Protein AF-A0A1Y4JRJ2-F1 (afdb_monomer)

Foldseek 3Di:
DPPVPVVVDPPPDDDCLQQPPPDPVSLCVNCVPPPDDDHHHPDLLVVLVVVLVVLVVQCVVQVVVVHDDDDDDDDDPSCVSNVVVNVVVVVVD

Radius of gyration: 19.23 Å; Cα contacts (8 Å, |Δi|>4): 37; chains: 1; bounding box: 41×47×44 Å

Sequence (93 aa):
MRTNLSSQISLNRVSTRYYKPENTIDRSVLTRFEKIPTNIYETVDEGVKCIADKVIRKIQERQHDGKFCTLALGTGASLRPLYAELVRRHKEE

Secondary structure (DSSP, 8-state):
-----GGG--TT---GGGT--SSHHHHHHHTSS-SS-----SSHHHHHHHHHHHHHHHHHHHHHTT---------SGGGHHHHHHHHHHHHH-

Structure (mmCIF, N/CA/C/O backbone):
data_AF-A0A1Y4JRJ2-F1
#
_entry.id   AF-A0A1Y4JRJ2-F1
#
loop_
_atom_site.group_PDB
_atom_site.id
_atom_site.type_symbol
_atom_site.label_atom_id
_atom_site.label_alt_id
_atom_site.label_comp_id
_atom_site.label_asym_id
_atom_site.label_entity_id
_atom_site.label_seq_id
_atom_site.pdbx_PDB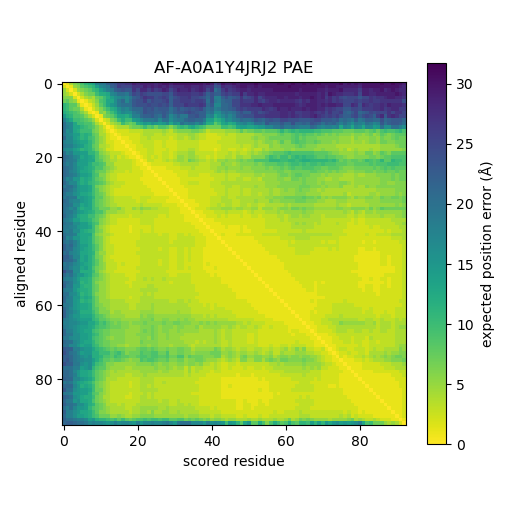_ins_code
_atom_site.Cartn_x
_atom_site.Cartn_y
_atom_site.Cartn_z
_atom_site.occupancy
_atom_site.B_iso_or_equiv
_atom_site.auth_seq_id
_atom_site.auth_comp_id
_atom_site.auth_asym_id
_atom_site.auth_atom_id
_atom_site.pdbx_PDB_model_num
ATOM 1 N N . MET A 1 1 ? 29.602 -34.902 -24.028 1.00 49.03 1 MET A N 1
ATOM 2 C CA . MET A 1 1 ? 29.696 -33.504 -23.556 1.00 49.03 1 MET A CA 1
ATOM 3 C C . MET A 1 1 ? 28.278 -33.031 -23.243 1.00 49.03 1 MET A C 1
ATOM 5 O O . MET A 1 1 ? 27.468 -32.974 -24.155 1.00 49.03 1 MET A O 1
ATOM 9 N N . ARG A 1 2 ? 27.911 -32.848 -21.964 1.00 46.12 2 ARG A N 1
ATOM 10 C CA . ARG A 1 2 ? 26.554 -32.409 -21.580 1.00 46.12 2 ARG A CA 1
ATOM 11 C C . ARG A 1 2 ? 26.446 -30.898 -21.816 1.00 46.12 2 ARG A C 1
ATOM 13 O O . ARG A 1 2 ? 27.025 -30.128 -21.065 1.00 46.12 2 ARG A O 1
ATOM 20 N N . THR A 1 3 ? 25.734 -30.492 -22.862 1.00 56.47 3 THR A N 1
ATOM 21 C CA . THR A 1 3 ? 25.585 -29.096 -23.319 1.00 56.47 3 THR A CA 1
ATOM 22 C C . THR A 1 3 ? 24.344 -28.387 -22.763 1.00 56.47 3 THR A C 1
ATOM 24 O O . THR A 1 3 ? 23.942 -27.354 -23.286 1.00 56.47 3 THR A O 1
ATOM 27 N N . ASN A 1 4 ? 23.725 -28.890 -21.689 1.00 54.34 4 ASN A N 1
ATOM 28 C CA . ASN A 1 4 ? 22.518 -28.279 -21.117 1.00 54.34 4 ASN A CA 1
ATOM 29 C C . ASN A 1 4 ? 22.842 -27.276 -19.992 1.00 54.34 4 ASN A C 1
ATOM 31 O O . ASN A 1 4 ? 22.416 -27.434 -18.851 1.00 54.34 4 ASN A O 1
ATOM 35 N N . LEU A 1 5 ? 23.647 -26.259 -20.310 1.00 58.28 5 LEU A N 1
ATOM 36 C CA . LEU A 1 5 ? 23.873 -25.106 -19.422 1.00 58.28 5 LEU A CA 1
ATOM 37 C C . LEU A 1 5 ? 22.669 -24.151 -19.415 1.00 58.28 5 LEU A C 1
ATOM 39 O O . LEU A 1 5 ? 22.437 -23.456 -18.430 1.00 58.28 5 LEU A O 1
ATOM 43 N N . SER A 1 6 ? 21.858 -24.157 -20.476 1.00 57.50 6 SER A N 1
ATOM 44 C CA . SER A 1 6 ? 20.651 -23.334 -20.599 1.00 57.50 6 SER A CA 1
ATOM 45 C C . SER A 1 6 ? 19.597 -23.641 -19.531 1.00 57.50 6 SER A C 1
ATOM 47 O O . SER A 1 6 ? 18.933 -22.720 -19.073 1.00 57.50 6 SER A O 1
ATOM 49 N N . SER A 1 7 ? 19.466 -24.894 -19.071 1.00 57.56 7 SER A N 1
ATOM 50 C CA . SER A 1 7 ? 18.530 -25.245 -17.990 1.00 57.56 7 SER A CA 1
ATOM 51 C C . SER A 1 7 ? 18.982 -24.781 -16.600 1.00 57.56 7 SER A C 1
ATOM 53 O O . SER A 1 7 ? 18.19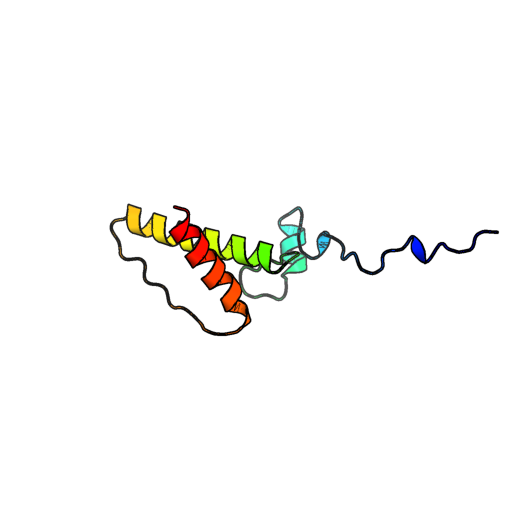6 -24.850 -15.660 1.00 57.56 7 SER A O 1
ATOM 55 N N . GLN A 1 8 ? 20.238 -24.343 -16.447 1.00 56.66 8 GLN A N 1
ATOM 56 C CA . GLN A 1 8 ? 20.781 -23.839 -15.178 1.00 56.66 8 GLN A CA 1
ATOM 57 C C . GLN A 1 8 ? 20.721 -22.308 -15.071 1.00 56.66 8 GLN A C 1
ATOM 59 O O . GLN A 1 8 ? 20.898 -21.762 -13.983 1.00 56.66 8 GLN A O 1
ATOM 64 N N . ILE A 1 9 ? 20.433 -21.604 -16.170 1.00 61.41 9 ILE A N 1
ATOM 65 C CA . ILE A 1 9 ? 20.284 -20.148 -16.180 1.00 61.41 9 ILE A CA 1
ATOM 66 C C . ILE A 1 9 ? 18.789 -19.826 -16.143 1.00 61.41 9 ILE A C 1
ATOM 68 O O . ILE A 1 9 ? 18.113 -19.746 -17.166 1.00 61.41 9 ILE A O 1
ATOM 72 N N . SER A 1 10 ? 18.256 -19.632 -14.937 1.00 56.94 10 SER A N 1
ATOM 73 C CA . SER A 1 10 ? 16.929 -19.043 -14.747 1.00 56.94 10 SER A CA 1
ATOM 74 C C . SER A 1 10 ? 16.959 -17.577 -15.205 1.00 56.94 10 SER A C 1
ATOM 76 O O . SER A 1 10 ? 17.277 -16.682 -14.420 1.00 56.94 10 SER A O 1
ATOM 78 N N . LEU A 1 11 ? 16.574 -17.320 -16.457 1.00 63.53 11 LEU A N 1
ATOM 79 C CA . LEU A 1 11 ? 16.382 -15.971 -17.019 1.00 63.53 11 LEU A CA 1
ATOM 80 C C . LEU A 1 11 ? 15.246 -15.172 -16.345 1.00 63.53 11 LEU A C 1
ATOM 82 O O . LEU A 1 11 ? 15.053 -14.002 -16.653 1.00 63.53 11 LEU A O 1
ATOM 86 N N . ASN A 1 12 ? 14.517 -15.777 -15.404 1.00 67.06 12 ASN A N 1
ATOM 87 C CA . ASN A 1 12 ? 13.372 -15.165 -14.728 1.00 67.06 12 ASN A CA 1
ATOM 88 C C . ASN A 1 12 ? 13.726 -14.433 -13.424 1.00 67.06 12 ASN A C 1
ATOM 90 O O . ASN A 1 12 ? 12.836 -13.885 -12.778 1.00 67.06 12 ASN A O 1
ATOM 94 N N . ARG A 1 13 ? 14.995 -14.433 -12.992 1.00 76.06 13 ARG A N 1
ATOM 95 C CA . ARG A 1 13 ? 15.373 -13.835 -11.705 1.00 76.06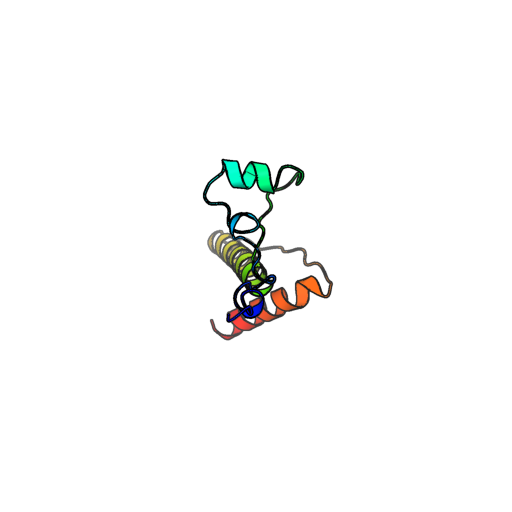 13 ARG A CA 1
ATOM 96 C C . ARG A 1 13 ? 15.892 -12.413 -11.894 1.00 76.06 13 ARG A C 1
ATOM 98 O O . ARG A 1 13 ? 17.046 -12.204 -12.263 1.00 76.06 13 ARG A O 1
ATOM 105 N N . VAL A 1 14 ? 15.037 -11.434 -11.609 1.00 83.56 14 VAL A N 1
ATOM 106 C CA . VAL A 1 14 ? 15.432 -10.022 -11.535 1.00 83.56 14 VAL A CA 1
ATOM 107 C C . VAL A 1 14 ? 16.366 -9.832 -10.335 1.00 83.56 14 VAL A C 1
ATOM 109 O O . VAL A 1 14 ? 16.121 -10.362 -9.254 1.00 83.56 14 VAL A O 1
ATOM 112 N N . SER A 1 15 ? 17.467 -9.101 -10.523 1.00 88.50 15 SER A N 1
ATOM 113 C CA . SER A 1 15 ? 18.402 -8.800 -9.432 1.00 88.50 15 SER A CA 1
ATOM 114 C C . SER A 1 15 ? 17.735 -7.931 -8.361 1.00 88.50 15 SER A C 1
ATOM 116 O O . SER A 1 15 ? 17.060 -6.952 -8.683 1.00 88.50 15 SER A O 1
ATOM 118 N N . THR A 1 16 ? 17.991 -8.238 -7.089 1.00 89.81 16 THR A N 1
ATOM 119 C CA . THR A 1 16 ? 17.454 -7.505 -5.930 1.00 89.81 16 THR A CA 1
ATOM 120 C C . THR A 1 16 ? 17.785 -6.018 -5.951 1.00 89.81 16 THR A C 1
ATOM 122 O O . THR A 1 16 ? 16.987 -5.223 -5.469 1.00 89.81 16 THR A O 1
ATOM 125 N N . ARG A 1 17 ? 18.889 -5.607 -6.590 1.00 89.75 17 ARG A N 1
ATOM 126 C CA . ARG A 1 17 ? 19.289 -4.193 -6.717 1.00 89.75 17 ARG A CA 1
ATOM 127 C C . ARG A 1 17 ? 18.216 -3.282 -7.329 1.00 89.75 17 ARG A C 1
ATOM 129 O O . ARG A 1 17 ? 18.271 -2.074 -7.148 1.00 89.75 17 ARG A O 1
ATOM 136 N N . TYR A 1 18 ? 17.265 -3.850 -8.074 1.00 89.31 18 TYR A N 1
ATOM 137 C CA . TYR A 1 18 ? 16.200 -3.099 -8.743 1.00 89.31 18 TYR A CA 1
ATOM 138 C C . TYR A 1 18 ? 14.977 -2.826 -7.862 1.00 89.31 18 TYR A C 1
ATOM 140 O O . TYR A 1 18 ? 14.115 -2.051 -8.260 1.00 89.31 18 TYR A O 1
ATOM 148 N N . TYR A 1 19 ? 14.879 -3.455 -6.691 1.00 91.25 19 TYR A N 1
ATOM 149 C CA . TYR A 1 19 ? 13.721 -3.301 -5.803 1.00 91.25 19 TYR A CA 1
ATOM 150 C C . TYR A 1 19 ? 14.067 -3.324 -4.306 1.00 91.25 19 TYR A C 1
ATOM 152 O O . TYR A 1 19 ? 13.242 -2.968 -3.478 1.00 91.25 19 TYR A O 1
ATOM 160 N N . LYS A 1 20 ? 15.297 -3.681 -3.932 1.00 89.69 20 LYS A N 1
ATOM 161 C CA . LYS A 1 20 ? 15.811 -3.694 -2.556 1.00 89.69 20 LYS A CA 1
ATOM 162 C C . LYS A 1 20 ? 17.184 -3.004 -2.522 1.00 89.69 20 LYS A C 1
ATOM 164 O O . LYS A 1 20 ? 18.200 -3.694 -2.482 1.00 89.69 20 LYS A O 1
ATOM 169 N N . PRO A 1 21 ? 17.239 -1.660 -2.609 1.00 90.88 21 PRO A N 1
ATOM 170 C CA . PRO A 1 21 ? 18.497 -0.928 -2.480 1.00 90.88 21 PRO A CA 1
ATOM 171 C C . PRO A 1 21 ? 19.053 -1.073 -1.055 1.00 90.88 21 PRO A C 1
ATOM 173 O O . PRO A 1 21 ? 18.303 -0.956 -0.086 1.00 90.88 21 PRO A O 1
ATOM 176 N N . GLU A 1 22 ? 20.360 -1.307 -0.922 1.00 89.56 22 GLU A N 1
ATOM 177 C CA . GLU A 1 22 ? 21.006 -1.549 0.381 1.00 89.56 22 GLU A CA 1
ATOM 178 C C . GLU A 1 22 ? 21.252 -0.256 1.167 1.00 89.56 22 GLU A C 1
ATOM 180 O O . GLU A 1 22 ? 21.319 -0.263 2.396 1.00 89.56 22 GLU A O 1
ATOM 185 N N . ASN A 1 23 ? 21.373 0.871 0.465 1.00 91.50 23 ASN A N 1
ATOM 186 C CA . ASN A 1 23 ? 21.660 2.168 1.062 1.00 91.50 23 ASN A CA 1
ATOM 187 C C . ASN A 1 23 ? 20.882 3.308 0.380 1.00 91.50 23 ASN A C 1
ATOM 189 O O . ASN A 1 23 ? 20.168 3.139 -0.614 1.00 91.50 23 ASN A O 1
ATOM 193 N N . THR A 1 24 ? 21.007 4.505 0.953 1.00 89.56 24 THR A N 1
ATOM 194 C CA . THR A 1 24 ? 20.311 5.714 0.494 1.00 89.56 24 THR A CA 1
ATOM 195 C C . THR A 1 24 ? 20.796 6.210 -0.867 1.00 89.56 24 THR A C 1
ATOM 197 O O . THR A 1 24 ? 19.998 6.777 -1.615 1.00 89.56 24 THR A O 1
ATOM 200 N N . ILE A 1 25 ? 22.066 5.981 -1.211 1.00 92.12 25 ILE A N 1
ATOM 201 C CA . ILE A 1 25 ? 22.648 6.380 -2.496 1.00 92.12 25 ILE A CA 1
ATOM 202 C C . ILE A 1 25 ? 22.068 5.519 -3.616 1.00 92.12 25 ILE A C 1
ATOM 204 O O . ILE A 1 25 ? 21.545 6.060 -4.588 1.00 92.12 25 ILE A O 1
ATOM 208 N N . ASP A 1 26 ? 22.054 4.198 -3.442 1.00 92.50 26 ASP A N 1
ATOM 209 C CA . ASP A 1 26 ? 21.477 3.257 -4.404 1.00 92.50 26 ASP A CA 1
ATOM 210 C C . ASP A 1 26 ? 20.000 3.545 -4.646 1.00 92.50 26 ASP A C 1
ATOM 212 O O . ASP A 1 26 ? 19.543 3.576 -5.789 1.00 92.50 26 ASP A O 1
ATOM 216 N N . ARG A 1 27 ? 19.253 3.836 -3.574 1.00 91.88 27 ARG A N 1
ATOM 217 C CA . ARG A 1 27 ? 17.852 4.238 -3.689 1.00 91.88 27 ARG A CA 1
ATOM 218 C C . ARG A 1 27 ? 17.697 5.531 -4.486 1.00 91.88 27 ARG A C 1
ATOM 220 O O . ARG A 1 27 ? 16.832 5.590 -5.350 1.00 91.88 27 ARG A O 1
ATOM 227 N N . SER A 1 28 ? 18.531 6.537 -4.220 1.00 91.25 28 SER A N 1
ATOM 228 C CA . SER A 1 28 ? 18.514 7.811 -4.949 1.00 91.25 28 SER A CA 1
ATOM 229 C C . SER A 1 28 ? 18.781 7.610 -6.442 1.00 91.25 28 SER A C 1
ATOM 231 O O . SER A 1 28 ? 18.075 8.157 -7.281 1.00 91.25 28 SER A O 1
ATOM 233 N N . VAL A 1 29 ? 19.751 6.761 -6.788 1.00 93.56 29 VAL A N 1
A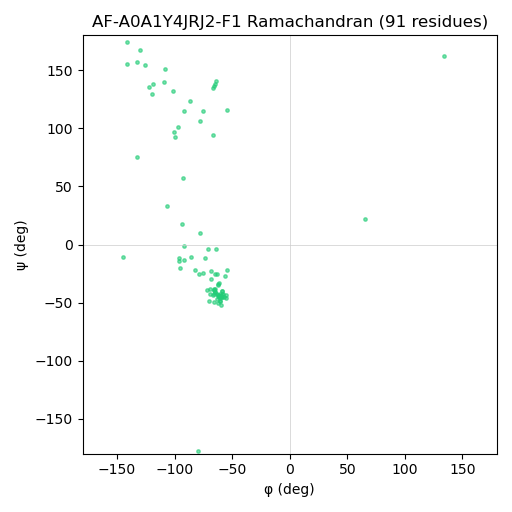TOM 234 C CA . VAL A 1 29 ? 20.069 6.412 -8.179 1.00 93.56 29 VAL A CA 1
ATOM 235 C C . VAL A 1 29 ? 18.924 5.637 -8.842 1.00 93.56 29 VAL A C 1
ATOM 237 O O . VAL A 1 29 ? 18.639 5.857 -10.024 1.00 93.56 29 VAL A O 1
ATOM 240 N N . LEU A 1 30 ? 18.275 4.735 -8.104 1.00 94.44 30 LEU A N 1
ATOM 241 C CA . LEU A 1 30 ? 17.166 3.917 -8.591 1.00 94.44 30 LEU A CA 1
ATOM 242 C C . LEU A 1 30 ? 15.907 4.752 -8.842 1.00 94.44 30 LEU A C 1
ATOM 244 O O . LEU A 1 30 ? 15.283 4.581 -9.882 1.00 94.44 30 LEU A O 1
ATOM 248 N N . THR A 1 31 ? 15.578 5.674 -7.934 1.00 95.25 31 THR A N 1
ATOM 249 C CA . THR A 1 31 ? 14.367 6.504 -8.002 1.00 95.25 31 THR A CA 1
ATOM 250 C C . THR A 1 31 ? 14.666 7.961 -8.378 1.00 95.25 31 THR A C 1
ATOM 252 O O . THR A 1 31 ? 14.047 8.890 -7.857 1.00 95.25 31 THR A O 1
ATOM 255 N N . ARG A 1 32 ? 15.685 8.189 -9.217 1.00 94.69 32 ARG A N 1
ATOM 256 C CA . ARG A 1 32 ? 16.198 9.540 -9.512 1.00 94.69 32 ARG A CA 1
ATOM 257 C C . ARG A 1 32 ? 15.224 10.411 -10.307 1.00 94.69 32 ARG A C 1
ATOM 259 O O . ARG A 1 32 ? 15.374 11.630 -10.333 1.00 94.69 32 ARG A O 1
ATOM 266 N N . PHE A 1 33 ? 14.293 9.789 -11.029 1.00 95.81 33 PHE A N 1
ATOM 267 C CA . PHE A 1 33 ? 13.353 10.485 -11.912 1.00 95.81 33 PHE A CA 1
ATOM 268 C C . PHE A 1 33 ? 12.017 10.766 -11.216 1.00 95.81 33 PHE A C 1
ATOM 270 O O . PHE A 1 33 ? 11.264 11.656 -11.617 1.00 95.81 33 PHE A O 1
ATOM 277 N N . GLU A 1 34 ? 11.735 10.031 -10.152 1.00 95.44 34 GLU A N 1
ATOM 278 C CA . GLU A 1 34 ? 10.559 10.138 -9.325 1.00 95.44 34 GLU A CA 1
ATOM 279 C C . GLU A 1 34 ? 10.677 11.373 -8.436 1.00 95.44 34 GLU A C 1
ATOM 281 O O . GLU A 1 34 ? 11.506 11.468 -7.536 1.00 95.44 34 GLU A O 1
ATOM 286 N N . LYS A 1 35 ? 9.790 12.342 -8.660 1.00 94.06 35 LYS A N 1
ATOM 287 C CA . LYS A 1 35 ? 9.758 13.604 -7.904 1.00 94.06 35 LYS A CA 1
ATOM 288 C C . LYS A 1 35 ? 9.126 13.467 -6.511 1.00 94.06 35 LYS A C 1
ATOM 290 O O . LYS A 1 35 ? 8.824 14.471 -5.873 1.00 94.06 35 LYS A O 1
ATOM 295 N N . ILE A 1 36 ? 8.881 12.238 -6.063 1.00 93.56 36 ILE A N 1
ATOM 296 C CA . ILE A 1 36 ? 8.242 11.894 -4.792 1.00 93.56 36 ILE A CA 1
ATOM 297 C C . ILE A 1 36 ? 8.922 10.663 -4.178 1.00 93.56 36 ILE A C 1
ATOM 299 O O . ILE A 1 36 ? 9.472 9.841 -4.920 1.00 93.56 36 ILE A O 1
ATOM 303 N N . PRO A 1 37 ? 8.860 10.482 -2.842 1.00 91.00 37 PRO A N 1
ATOM 304 C CA . PRO A 1 37 ? 9.389 9.288 -2.196 1.00 91.00 37 PRO A CA 1
ATOM 305 C C . PRO A 1 37 ? 8.798 8.018 -2.809 1.00 91.00 37 PRO A C 1
ATOM 307 O O . PRO A 1 37 ? 7.601 7.759 -2.693 1.00 91.00 37 PRO A O 1
ATOM 310 N N . THR A 1 38 ? 9.657 7.217 -3.434 1.00 93.38 38 THR A N 1
ATOM 311 C CA . THR A 1 38 ? 9.251 6.009 -4.153 1.00 93.38 38 THR A CA 1
ATOM 312 C C . THR A 1 38 ? 9.910 4.788 -3.525 1.00 93.38 38 THR A C 1
ATOM 314 O O . THR A 1 38 ? 11.071 4.829 -3.106 1.00 93.38 38 THR A O 1
ATOM 317 N N . ASN A 1 39 ? 9.127 3.721 -3.394 1.00 92.06 39 ASN A N 1
ATOM 318 C CA . ASN A 1 39 ? 9.572 2.399 -2.978 1.00 92.06 39 ASN A CA 1
ATOM 319 C C . ASN A 1 39 ? 9.184 1.419 -4.083 1.00 92.06 39 ASN A C 1
ATOM 321 O O . ASN A 1 39 ? 8.057 1.474 -4.575 1.00 92.06 39 ASN A O 1
ATOM 325 N N . ILE A 1 40 ? 10.101 0.528 -4.438 1.00 93.38 40 ILE A N 1
ATOM 326 C CA . ILE A 1 40 ? 9.866 -0.549 -5.397 1.00 93.38 40 ILE A CA 1
ATOM 327 C C . ILE A 1 40 ? 9.835 -1.845 -4.587 1.00 93.38 40 ILE A C 1
ATOM 329 O O . ILE A 1 40 ? 10.593 -1.982 -3.634 1.00 93.38 40 ILE A O 1
ATOM 333 N N . TYR A 1 41 ? 8.932 -2.759 -4.927 1.00 93.50 41 TYR A N 1
ATOM 334 C CA . TYR A 1 41 ? 8.766 -4.036 -4.234 1.00 93.50 41 TYR A CA 1
ATOM 335 C C . TYR A 1 41 ? 8.862 -5.177 -5.236 1.00 93.50 41 TYR A C 1
ATOM 337 O O . TYR A 1 41 ? 8.583 -4.993 -6.421 1.00 93.50 41 TYR A O 1
ATOM 345 N N . GLU A 1 42 ? 9.253 -6.353 -4.755 1.00 93.00 42 GLU A N 1
ATOM 346 C CA . GLU A 1 42 ? 9.419 -7.540 -5.595 1.00 93.00 42 GLU A CA 1
ATOM 347 C C . GLU A 1 42 ? 8.077 -8.058 -6.108 1.00 93.00 42 GLU A C 1
ATOM 349 O O . GLU A 1 42 ? 7.949 -8.513 -7.243 1.00 93.00 42 GLU A O 1
ATOM 354 N N . THR A 1 43 ? 7.067 -7.987 -5.243 1.00 93.44 43 THR A N 1
ATOM 355 C CA . THR A 1 43 ? 5.731 -8.508 -5.506 1.00 93.44 43 THR A CA 1
ATOM 356 C C . THR A 1 43 ? 4.667 -7.489 -5.132 1.00 93.44 43 THR A C 1
ATOM 358 O O . THR A 1 43 ? 4.866 -6.613 -4.287 1.00 93.44 43 THR A O 1
ATOM 361 N N . VAL A 1 44 ? 3.493 -7.642 -5.745 1.00 94.69 44 VAL A N 1
ATOM 362 C CA . VAL A 1 44 ? 2.307 -6.851 -5.398 1.00 94.69 44 VAL A CA 1
ATOM 363 C C . VAL A 1 44 ? 1.938 -7.045 -3.926 1.00 94.69 44 VAL A C 1
ATOM 365 O O . VAL A 1 44 ? 1.611 -6.071 -3.260 1.00 94.69 44 VAL A O 1
ATOM 368 N N . ASP A 1 45 ? 2.033 -8.273 -3.412 1.00 96.12 45 ASP A N 1
ATOM 369 C CA . ASP A 1 45 ? 1.706 -8.604 -2.020 1.00 96.12 45 ASP A CA 1
ATOM 370 C C . ASP A 1 45 ? 2.599 -7.856 -1.016 1.00 96.12 45 ASP A C 1
ATOM 372 O O . ASP A 1 45 ? 2.099 -7.250 -0.069 1.00 96.12 45 ASP A O 1
ATOM 376 N N . GLU A 1 46 ? 3.912 -7.808 -1.266 1.00 96.00 46 GLU A N 1
ATOM 377 C CA . GLU A 1 46 ? 4.861 -7.055 -0.436 1.00 96.00 46 GLU A CA 1
ATOM 378 C C . GLU A 1 46 ? 4.523 -5.553 -0.419 1.00 96.00 46 GLU A C 1
ATOM 380 O O . GLU A 1 46 ? 4.450 -4.932 0.647 1.00 96.00 46 GLU A O 1
ATOM 385 N N . GLY A 1 47 ? 4.245 -4.972 -1.592 1.00 96.31 47 GLY A N 1
ATOM 386 C CA . GLY A 1 47 ? 3.846 -3.569 -1.702 1.00 96.31 47 GLY A CA 1
ATOM 387 C C . GLY A 1 47 ? 2.517 -3.272 -1.003 1.00 96.31 47 GLY A C 1
ATOM 388 O O . GLY A 1 47 ? 2.400 -2.280 -0.283 1.00 96.31 47 GLY A O 1
ATOM 389 N N . VAL A 1 48 ? 1.531 -4.156 -1.163 1.00 97.62 48 VAL A N 1
ATOM 390 C CA . VAL A 1 48 ? 0.213 -4.063 -0.521 1.00 97.62 48 VAL A CA 1
ATOM 391 C C . VAL A 1 48 ? 0.338 -4.084 0.995 1.00 97.62 48 VAL A C 1
ATOM 393 O O . VAL A 1 48 ? -0.212 -3.199 1.651 1.00 97.62 48 VAL A O 1
ATOM 396 N N . LYS A 1 49 ? 1.103 -5.029 1.552 1.00 97.38 49 LYS A N 1
ATOM 397 C CA . LYS A 1 49 ? 1.343 -5.120 2.997 1.00 97.38 49 LYS A CA 1
ATOM 398 C C . LYS A 1 49 ? 1.979 -3.845 3.535 1.00 97.38 49 LYS A C 1
ATOM 400 O O . LYS A 1 49 ? 1.483 -3.300 4.515 1.00 97.38 49 LYS A O 1
ATOM 405 N N . CYS A 1 50 ? 2.987 -3.304 2.847 1.00 97.12 50 CYS A N 1
ATOM 406 C CA . CYS A 1 50 ? 3.633 -2.067 3.283 1.00 97.12 50 CYS A CA 1
ATOM 407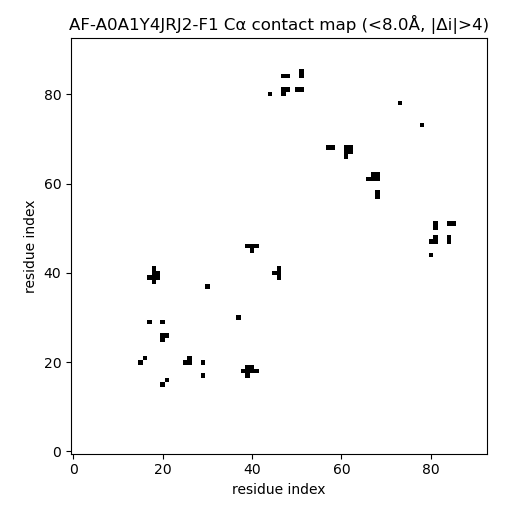 C C . CYS A 1 50 ? 2.686 -0.852 3.248 1.00 97.12 50 CYS A C 1
ATOM 409 O O . CYS A 1 50 ? 2.732 0.002 4.137 1.00 97.12 50 CYS A O 1
ATOM 411 N N . ILE A 1 51 ? 1.817 -0.748 2.236 1.00 96.38 51 ILE A N 1
ATOM 412 C CA . ILE A 1 51 ? 0.808 0.320 2.190 1.00 96.38 51 ILE A CA 1
ATOM 413 C C . ILE A 1 51 ? -0.219 0.128 3.314 1.00 96.38 51 ILE A C 1
ATOM 415 O O . ILE A 1 51 ? -0.546 1.100 3.997 1.00 96.38 51 ILE A O 1
ATOM 419 N N . ALA A 1 52 ? -0.685 -1.102 3.547 1.00 97.31 52 ALA A N 1
ATOM 420 C CA . ALA A 1 52 ? -1.621 -1.419 4.622 1.00 97.31 52 ALA A CA 1
ATOM 421 C C . ALA A 1 52 ? -1.046 -1.054 6.003 1.00 97.31 52 ALA A C 1
ATOM 423 O O . ALA A 1 52 ? -1.718 -0.370 6.773 1.00 97.31 52 ALA A O 1
ATOM 424 N N . ASP A 1 53 ? 0.220 -1.400 6.272 1.00 97.69 53 ASP A N 1
ATOM 425 C CA . ASP A 1 53 ? 0.934 -1.028 7.503 1.00 97.69 53 ASP A CA 1
ATOM 426 C C . ASP A 1 53 ? 0.934 0.491 7.717 1.00 97.69 53 ASP A C 1
ATOM 428 O O . ASP A 1 53 ? 0.643 0.977 8.809 1.00 97.69 53 ASP A O 1
ATOM 432 N N . LYS A 1 54 ? 1.226 1.266 6.663 1.00 96.81 54 LYS A N 1
ATOM 433 C CA . LYS A 1 54 ? 1.242 2.736 6.73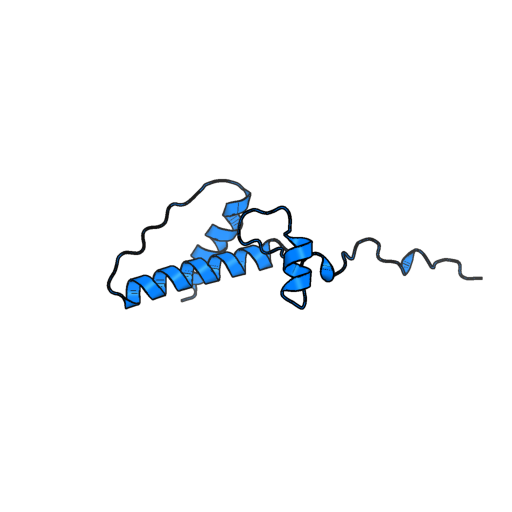0 1.00 96.81 54 LYS A CA 1
ATOM 434 C C . LYS A 1 54 ? -0.140 3.318 7.013 1.00 96.81 54 LYS A C 1
ATOM 436 O O . LYS A 1 54 ? -0.240 4.273 7.782 1.00 96.81 54 LYS A O 1
ATOM 441 N N . VAL A 1 55 ? -1.189 2.771 6.397 1.00 96.62 55 VAL A N 1
ATOM 442 C CA . VAL A 1 55 ? -2.573 3.216 6.620 1.00 96.62 55 VAL A CA 1
ATOM 443 C C . VAL A 1 55 ? -3.000 2.924 8.058 1.00 96.62 55 VAL A C 1
ATOM 445 O O . VAL A 1 55 ? -3.455 3.839 8.741 1.00 96.62 55 VAL A O 1
ATOM 448 N N . ILE A 1 56 ? -2.789 1.696 8.542 1.00 96.50 56 ILE A N 1
ATOM 449 C CA . ILE A 1 56 ? -3.135 1.281 9.912 1.00 96.50 56 ILE A CA 1
ATOM 450 C C . ILE A 1 56 ? -2.378 2.128 10.930 1.00 96.50 56 ILE A C 1
ATOM 452 O O . ILE A 1 56 ? -2.995 2.726 11.811 1.00 96.50 56 ILE A O 1
ATOM 456 N N . ARG A 1 57 ? -1.061 2.282 10.752 1.00 96.88 57 ARG A N 1
ATOM 457 C CA . ARG A 1 57 ? -0.245 3.147 11.605 1.00 96.88 57 ARG A CA 1
ATOM 458 C C . ARG A 1 57 ? -0.793 4.571 11.629 1.00 96.88 57 ARG A C 1
ATOM 460 O O . ARG A 1 57 ? -0.891 5.168 12.696 1.00 96.88 57 ARG A O 1
ATOM 467 N N . LYS A 1 58 ? -1.190 5.124 10.477 1.00 97.12 58 LYS A N 1
ATOM 468 C CA . LYS A 1 58 ? -1.738 6.482 10.427 1.00 97.12 58 LYS A CA 1
ATOM 469 C C . LYS A 1 58 ? -3.078 6.605 11.154 1.00 97.12 58 LYS A C 1
ATOM 471 O O . LYS A 1 58 ? -3.325 7.629 11.789 1.00 97.12 58 LYS A O 1
ATOM 476 N N . ILE A 1 59 ? -3.936 5.591 11.057 1.00 96.00 59 ILE A N 1
ATOM 477 C CA . ILE A 1 59 ? -5.201 5.515 11.800 1.00 96.00 59 ILE A CA 1
ATOM 478 C C . ILE A 1 59 ? -4.921 5.489 13.305 1.00 96.00 59 ILE A C 1
ATOM 480 O O . ILE A 1 59 ? -5.455 6.333 14.021 1.00 96.00 59 ILE A O 1
ATOM 484 N N . GLN A 1 60 ? -4.024 4.614 13.759 1.00 95.88 60 GLN A N 1
ATOM 485 C CA . GLN A 1 60 ? -3.645 4.481 15.168 1.00 95.88 60 GLN A CA 1
ATOM 486 C C . GLN A 1 60 ? -3.016 5.765 15.728 1.00 95.88 60 GLN A C 1
ATOM 488 O O . GLN A 1 60 ? -3.403 6.219 16.800 1.00 95.88 60 GLN A O 1
ATOM 493 N N . GLU A 1 61 ? -2.110 6.409 14.983 1.00 97.62 61 GLU A N 1
ATOM 494 C CA . GLU A 1 61 ? -1.519 7.703 15.359 1.00 97.62 61 GLU A CA 1
ATOM 495 C C . GLU A 1 61 ? -2.595 8.783 15.560 1.00 97.62 61 GLU A C 1
ATOM 497 O O . GLU A 1 61 ? -2.540 9.560 16.508 1.00 97.62 61 GLU A O 1
ATOM 502 N N . ARG A 1 62 ? -3.604 8.842 14.680 1.00 97.75 62 ARG A N 1
ATOM 503 C CA . ARG A 1 62 ? -4.700 9.817 14.799 1.00 97.75 62 ARG A CA 1
ATOM 504 C C . ARG A 1 62 ? -5.649 9.492 15.950 1.00 97.75 62 ARG A C 1
ATOM 506 O O . ARG A 1 62 ? -6.068 10.413 16.645 1.00 97.75 62 ARG A O 1
ATOM 513 N N . GLN A 1 63 ? -5.953 8.213 16.162 1.00 96.12 63 GLN A N 1
ATOM 514 C CA . GLN A 1 63 ? -6.763 7.753 17.291 1.00 96.12 63 GLN A CA 1
ATOM 515 C C . GLN A 1 63 ? -6.090 8.071 18.627 1.00 96.12 63 GLN A C 1
ATOM 517 O O . GLN A 1 63 ? -6.755 8.575 19.528 1.00 96.12 63 GLN A O 1
ATOM 522 N N . HIS A 1 64 ? -4.777 7.845 18.733 1.00 97.25 64 HIS A N 1
ATOM 523 C CA . HIS A 1 64 ? -3.989 8.193 19.916 1.00 97.25 64 HIS A CA 1
ATOM 524 C C . HIS A 1 64 ? -4.065 9.693 20.237 1.00 97.25 64 HIS A C 1
ATOM 526 O O . HIS A 1 64 ? -4.245 10.075 21.389 1.00 97.25 64 HIS A O 1
ATOM 532 N N . ASP A 1 65 ? -4.025 10.537 19.206 1.00 97.44 65 ASP A N 1
ATOM 533 C CA . ASP A 1 65 ? -4.198 11.989 19.308 1.00 97.44 65 ASP A CA 1
ATOM 534 C C . ASP A 1 65 ? -5.640 12.439 19.646 1.00 97.44 65 ASP A C 1
ATOM 536 O O . ASP A 1 65 ? -5.889 13.644 19.747 1.00 97.44 65 ASP A O 1
ATOM 540 N N . GLY A 1 66 ? -6.611 11.521 19.732 1.00 97.56 66 GLY A N 1
ATOM 541 C CA . GLY A 1 66 ? -8.036 11.846 19.871 1.00 97.56 66 GLY A CA 1
ATOM 542 C C . GLY A 1 66 ? -8.624 12.569 18.651 1.00 97.56 66 GLY A C 1
ATOM 543 O O . GLY A 1 66 ? -9.621 13.281 18.767 1.00 97.56 66 GLY A O 1
ATOM 544 N N . LYS A 1 67 ? -7.996 12.433 17.476 1.00 97.50 67 LYS A N 1
ATOM 545 C CA . LYS A 1 67 ? -8.377 13.118 16.232 1.00 97.50 67 LYS A CA 1
ATOM 546 C C . LYS A 1 67 ? -9.004 12.148 15.241 1.00 97.50 67 LYS A C 1
ATOM 548 O O . LYS A 1 67 ? -8.634 10.979 15.149 1.00 97.50 67 LYS A O 1
ATOM 553 N N . PHE A 1 68 ? -9.888 12.670 14.396 1.00 96.06 68 PHE A N 1
ATOM 554 C CA . PHE A 1 68 ? -10.381 11.921 13.245 1.00 96.06 68 PHE A CA 1
ATOM 555 C C . PHE A 1 68 ? -9.251 11.615 12.250 1.00 96.06 68 PHE A C 1
ATOM 557 O O . PHE A 1 68 ? -8.392 12.458 11.969 1.00 96.06 68 PHE A O 1
ATOM 564 N N . CYS A 1 69 ? -9.272 10.406 11.684 1.00 96.50 69 CYS A N 1
ATOM 565 C CA . CYS A 1 69 ? -8.415 10.025 10.565 1.00 96.50 69 CYS A CA 1
ATOM 566 C C . CYS A 1 69 ? -9.215 10.089 9.260 1.00 96.50 69 CYS A C 1
ATOM 568 O O . CYS A 1 69 ? -9.941 9.160 8.919 1.00 96.50 69 CYS A O 1
ATOM 570 N N . THR A 1 70 ? -9.096 11.202 8.535 1.00 95.38 70 THR A N 1
ATOM 571 C CA . THR A 1 70 ? -9.743 11.371 7.228 1.00 95.38 70 THR A CA 1
ATOM 572 C C . THR A 1 70 ? -8.847 10.815 6.126 1.00 95.38 70 THR A C 1
ATOM 574 O O . THR A 1 70 ? -7.707 11.258 5.972 1.00 95.38 70 THR A O 1
ATOM 577 N N . LEU A 1 71 ? -9.366 9.868 5.341 1.00 93.62 71 LEU A N 1
ATOM 578 C CA . LEU A 1 71 ? -8.665 9.241 4.219 1.00 93.62 71 LEU A CA 1
ATOM 579 C C . LEU A 1 71 ? -9.435 9.485 2.916 1.00 93.62 71 LEU A C 1
ATOM 581 O O . LEU A 1 71 ? -10.628 9.206 2.838 1.00 93.62 71 LEU A O 1
ATOM 585 N N . ALA A 1 72 ? -8.743 9.967 1.883 1.00 94.69 72 ALA A N 1
ATOM 586 C CA . ALA A 1 72 ? -9.268 10.009 0.521 1.00 94.69 72 ALA A CA 1
ATOM 587 C C . ALA A 1 72 ? -8.849 8.725 -0.204 1.00 94.69 72 ALA A C 1
ATOM 589 O O . ALA A 1 72 ? -7.658 8.476 -0.398 1.00 94.69 72 ALA A O 1
ATOM 590 N N . LEU A 1 73 ? -9.825 7.894 -0.567 1.00 92.50 73 LEU A N 1
ATOM 591 C CA . LEU A 1 73 ? -9.584 6.592 -1.182 1.00 92.50 73 LEU A CA 1
ATOM 592 C C . LEU A 1 73 ? -9.802 6.662 -2.694 1.00 92.50 73 LEU A C 1
ATOM 594 O O . LEU A 1 73 ? -10.805 7.192 -3.167 1.00 92.50 73 LEU A O 1
ATOM 598 N N . GLY A 1 74 ? -8.841 6.123 -3.444 1.00 92.38 74 GLY A N 1
ATOM 599 C CA . GLY A 1 74 ? -8.962 5.952 -4.888 1.00 92.38 74 GLY A CA 1
ATOM 600 C C . GLY A 1 74 ? -9.800 4.730 -5.266 1.00 92.38 74 GLY A C 1
ATOM 601 O O . GLY A 1 74 ? -10.295 3.991 -4.423 1.00 92.38 74 GLY A O 1
ATOM 602 N N . THR A 1 75 ? -9.924 4.480 -6.566 1.00 92.38 75 THR A N 1
ATOM 603 C CA . THR A 1 75 ? -10.503 3.239 -7.098 1.00 92.38 75 THR A CA 1
ATOM 604 C C . THR A 1 75 ? -9.574 2.649 -8.160 1.00 92.38 75 THR A C 1
ATOM 606 O O . THR A 1 75 ? -8.621 3.297 -8.590 1.00 92.38 75 THR A O 1
ATOM 609 N N . GLY A 1 76 ? -9.814 1.399 -8.563 1.00 93.88 76 GLY A N 1
ATOM 610 C CA . GLY A 1 76 ? -9.0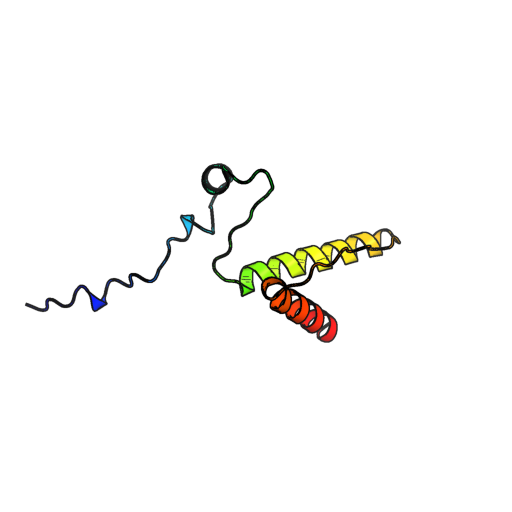47 0.731 -9.619 1.00 93.88 76 GLY A CA 1
ATOM 611 C C . GLY A 1 76 ? -8.629 -0.692 -9.259 1.00 93.88 76 GLY A C 1
ATOM 612 O O . GLY A 1 76 ? -8.647 -1.094 -8.096 1.00 93.88 76 GLY A O 1
ATOM 613 N N . ALA A 1 77 ? -8.256 -1.476 -10.275 1.00 95.31 77 ALA A N 1
ATOM 614 C CA . ALA A 1 77 ? -7.863 -2.876 -10.097 1.00 95.31 77 ALA A CA 1
ATOM 615 C C . ALA A 1 77 ? -6.613 -3.032 -9.214 1.00 95.31 77 ALA A C 1
ATOM 617 O O . ALA A 1 77 ? -6.548 -3.964 -8.417 1.00 95.31 77 ALA A O 1
ATOM 618 N N . SER A 1 78 ? -5.673 -2.084 -9.292 1.00 92.00 78 SER A N 1
ATOM 619 C CA . SER A 1 78 ? -4.442 -2.070 -8.492 1.00 92.00 78 SER A CA 1
ATOM 620 C C . SER A 1 78 ? -4.681 -1.898 -6.988 1.00 92.00 78 SER A C 1
ATOM 622 O O . SER A 1 78 ? -3.862 -2.352 -6.196 1.00 92.00 78 SER A O 1
ATOM 624 N N . LEU A 1 79 ? -5.799 -1.283 -6.580 1.00 95.50 79 LEU A N 1
ATOM 625 C CA . LEU A 1 79 ? -6.135 -1.051 -5.169 1.00 95.50 79 LEU A CA 1
ATOM 626 C C . LEU A 1 79 ? -6.987 -2.169 -4.552 1.00 95.50 79 LEU A C 1
ATOM 628 O O . LEU A 1 79 ? -7.101 -2.240 -3.331 1.00 95.50 79 LEU A O 1
ATOM 632 N N . ARG A 1 80 ? -7.566 -3.073 -5.357 1.00 96.31 80 ARG A N 1
ATOM 633 C CA . ARG A 1 80 ? -8.385 -4.182 -4.831 1.00 96.31 80 ARG A CA 1
ATOM 634 C C . ARG A 1 80 ? -7.625 -5.060 -3.828 1.00 96.31 80 ARG A C 1
ATOM 636 O O . ARG A 1 80 ? -8.195 -5.325 -2.771 1.00 96.31 80 ARG A O 1
ATOM 643 N N . PRO A 1 81 ? -6.366 -5.472 -4.090 1.00 97.19 81 PRO A N 1
ATOM 644 C CA . PRO A 1 81 ? -5.604 -6.261 -3.124 1.00 97.19 81 PRO A CA 1
ATOM 645 C C . PRO A 1 81 ? -5.355 -5.504 -1.815 1.00 97.19 81 PRO A C 1
ATOM 647 O O . PRO A 1 81 ? -5.412 -6.102 -0.748 1.00 97.19 81 PRO A O 1
ATOM 650 N N . LEU A 1 82 ? -5.156 -4.182 -1.881 1.00 97.31 82 LEU A N 1
ATOM 651 C CA . LEU A 1 82 ? -4.995 -3.343 -0.694 1.00 97.31 82 LEU A CA 1
ATOM 652 C C . LEU A 1 82 ? -6.254 -3.334 0.175 1.00 97.31 82 LEU A C 1
ATOM 654 O O . LEU A 1 82 ? -6.159 -3.526 1.383 1.00 97.31 82 LEU A O 1
ATOM 658 N N . TYR A 1 83 ? -7.433 -3.142 -0.419 1.00 96.94 83 TYR A N 1
ATOM 65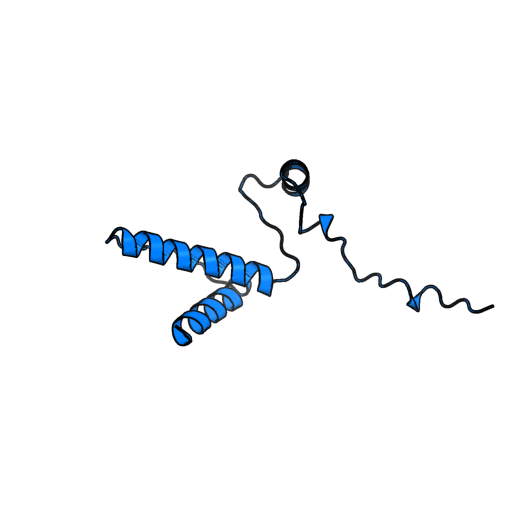9 C CA . TYR A 1 83 ? -8.680 -3.167 0.348 1.00 96.94 83 TYR A CA 1
ATOM 660 C C . TYR A 1 83 ? -8.979 -4.546 0.926 1.00 96.94 83 TYR A C 1
ATOM 662 O O . TYR A 1 83 ? -9.413 -4.636 2.071 1.00 96.94 83 TYR A O 1
ATOM 670 N N . ALA A 1 84 ? -8.708 -5.612 0.170 1.00 97.12 84 ALA A N 1
ATOM 671 C CA . ALA A 1 84 ? -8.836 -6.972 0.677 1.00 97.12 84 ALA A CA 1
ATOM 672 C C . ALA A 1 84 ? -7.929 -7.203 1.896 1.00 97.12 84 ALA A C 1
ATOM 674 O O . ALA A 1 84 ? -8.393 -7.735 2.902 1.00 97.12 84 ALA A O 1
ATOM 675 N N . GLU A 1 85 ? -6.676 -6.741 1.840 1.00 97.69 85 GLU A N 1
ATOM 676 C CA . GLU A 1 85 ? -5.724 -6.867 2.945 1.00 97.69 85 GLU A CA 1
ATOM 677 C C . GLU A 1 85 ? -6.142 -6.047 4.175 1.00 97.69 85 GLU A C 1
ATOM 679 O O . GLU A 1 85 ? -6.089 -6.553 5.294 1.00 97.69 85 GLU A O 1
ATOM 684 N N . LEU A 1 86 ? -6.621 -4.813 3.989 1.00 97.06 86 LEU A N 1
ATOM 685 C CA . LEU A 1 86 ? -7.135 -3.986 5.088 1.00 97.06 86 LEU A CA 1
ATOM 686 C C . LEU A 1 86 ? -8.360 -4.624 5.762 1.00 97.06 86 LEU A C 1
ATOM 688 O O . LEU A 1 86 ? -8.425 -4.679 6.988 1.00 97.06 86 LEU A O 1
ATOM 692 N N . VAL A 1 87 ? -9.307 -5.150 4.976 1.00 97.06 87 VAL A N 1
ATOM 693 C CA . VAL A 1 87 ? -10.492 -5.851 5.501 1.00 97.06 87 VAL A CA 1
ATOM 694 C C . VAL A 1 87 ? -10.098 -7.131 6.234 1.00 97.06 87 VAL A C 1
ATOM 696 O O . VAL A 1 87 ? -10.675 -7.428 7.276 1.00 97.06 87 VAL A O 1
ATOM 699 N N . ARG A 1 88 ? -9.138 -7.897 5.701 1.00 97.75 88 ARG A N 1
ATOM 700 C CA . ARG A 1 88 ? -8.643 -9.126 6.331 1.00 97.75 88 ARG A CA 1
ATOM 701 C C . ARG A 1 88 ? -8.055 -8.828 7.708 1.00 97.75 88 ARG A C 1
ATOM 703 O O . ARG A 1 88 ? -8.488 -9.432 8.679 1.00 97.75 88 ARG A O 1
ATOM 710 N N . ARG A 1 89 ? -7.137 -7.862 7.797 1.00 96.44 89 ARG A N 1
ATOM 711 C CA . ARG A 1 89 ? -6.495 -7.478 9.063 1.00 96.44 89 ARG A CA 1
ATOM 712 C C . ARG A 1 89 ? -7.502 -7.001 10.099 1.00 96.44 89 ARG A C 1
ATOM 714 O O . ARG A 1 89 ? -7.461 -7.476 11.219 1.00 96.44 89 ARG A O 1
ATOM 721 N N . HIS A 1 90 ? -8.459 -6.166 9.703 1.00 95.00 90 HIS A N 1
ATOM 722 C CA . HIS A 1 90 ? -9.497 -5.699 10.621 1.00 95.00 90 HIS A CA 1
ATOM 723 C C . HIS A 1 90 ? -10.401 -6.824 11.164 1.00 95.00 90 HIS A C 1
ATOM 725 O O . HIS A 1 90 ? -10.986 -6.683 12.229 1.00 95.00 90 HIS A O 1
ATOM 731 N N . LYS A 1 91 ? -10.550 -7.938 10.435 1.00 96.69 91 LYS A N 1
ATOM 732 C CA . LYS A 1 91 ? -11.311 -9.112 10.900 1.00 96.69 91 LYS A CA 1
ATOM 733 C C . LYS A 1 91 ? -10.510 -10.042 11.812 1.00 96.69 91 LYS A C 1
ATOM 735 O O . LYS A 1 91 ? -11.117 -10.875 12.476 1.00 96.69 91 LYS A O 1
ATOM 740 N N . GLU A 1 92 ? -9.185 -9.982 11.737 1.00 94.75 92 GLU A N 1
ATOM 741 C CA . GLU A 1 92 ? -8.268 -10.832 12.506 1.00 94.75 92 GLU A CA 1
ATOM 742 C C . GLU A 1 92 ? -7.751 -10.156 13.785 1.00 94.75 92 GLU A C 1
ATOM 744 O O . GLU A 1 92 ? -7.176 -10.845 14.626 1.00 94.75 92 GLU A O 1
ATOM 749 N N . GLU A 1 93 ? -7.930 -8.836 13.905 1.00 75.44 93 GLU A N 1
ATOM 750 C CA . GLU A 1 93 ? -7.788 -8.066 15.153 1.00 75.44 93 GLU A CA 1
ATOM 751 C C . GLU A 1 93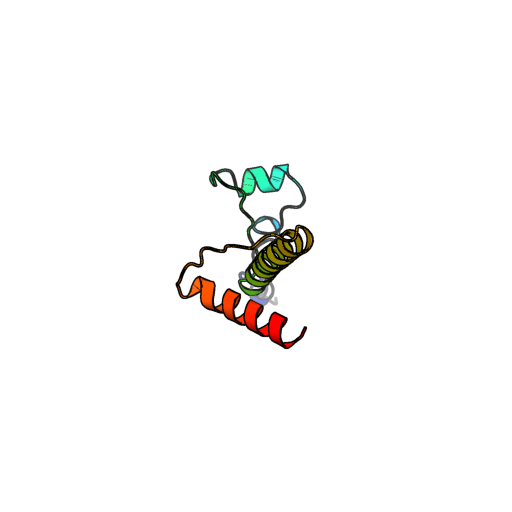 ? -8.752 -8.561 16.243 1.00 75.44 93 GLU A C 1
ATOM 753 O O . GLU A 1 93 ? -8.296 -8.646 17.408 1.00 75.44 93 GLU A O 1
#

Solvent-accessible surface area (backbone atoms only — not comparable to full-atom values): 6018 Å² total; per-residue (Å²): 134,91,78,70,62,68,84,72,57,69,89,80,67,79,66,57,74,78,39,55,52,92,47,72,65,54,42,47,68,73,48,64,84,54,94,55,98,77,85,54,55,92,42,71,66,60,44,33,52,54,51,44,52,52,51,52,51,50,43,51,56,23,51,75,70,76,40,86,69,87,79,90,79,86,85,57,81,86,50,49,64,37,53,52,51,48,54,51,51,68,72,72,108

pLDDT: mean 89.3, std 13.11, range [46.12, 97.75]

Mean predicted aligned error: 7.05 Å